Protein AF-A0A099TXM3-F1 (afdb_monomer_lite)

InterPro domains:
  IPR013785 Aldolase-type TIM barrel [G3DSA:3.20.20.70] (61-136)
  IPR058240 Radical SAM superfamily [SSF102114] (62-131)

Secondary structure (DSSP, 8-state):
-----HHHHHHT-TTS-GGGS-HHHHHHHHHHHHHTSTTHHHHHHTTS----HHHHHHHHHHH--EEE---BS--S---TT-HHHHH----TT-B--HHHHHHHHHHHHHTT--SEEE--SSS-GGG-TTHHHHH--

Structure (mmCIF, N/CA/C/O backbone):
data_AF-A0A099TXM3-F1
#
_entry.id   AF-A0A099TXM3-F1
#
loop_
_atom_site.group_PDB
_atom_site.id
_atom_site.type_symbol
_atom_site.label_atom_id
_atom_site.label_alt_id
_atom_site.label_comp_id
_atom_site.label_asym_id
_atom_site.label_entity_id
_atom_site.label_seq_id
_atom_site.pdbx_PDB_ins_code
_atom_site.Cartn_x
_atom_site.Cartn_y
_atom_site.Cartn_z
_atom_site.occupancy
_atom_site.B_iso_or_equiv
_atom_site.auth_seq_id
_atom_site.auth_comp_id
_atom_site.auth_asym_id
_atom_site.auth_atom_id
_atom_site.pdbx_PDB_model_num
ATOM 1 N N . MET A 1 1 ? -3.893 34.454 4.138 1.00 48.56 1 MET A N 1
ATOM 2 C CA . MET A 1 1 ? -4.780 33.452 4.764 1.00 48.56 1 MET A CA 1
ATOM 3 C C . MET A 1 1 ? -5.017 32.386 3.706 1.00 48.56 1 MET A C 1
ATOM 5 O O . MET A 1 1 ? -5.736 32.663 2.756 1.00 48.56 1 MET A O 1
ATOM 9 N N . SER A 1 2 ? -4.284 31.268 3.733 1.00 60.06 2 SER A N 1
ATOM 10 C CA . SER A 1 2 ? -4.477 30.232 2.710 1.00 60.06 2 SER A CA 1
ATOM 11 C C . SER A 1 2 ? -5.851 29.613 2.923 1.00 60.06 2 SER A C 1
ATOM 13 O O . SER A 1 2 ? -6.131 29.107 4.010 1.00 60.06 2 SER A O 1
ATOM 15 N N . LEU A 1 3 ? -6.708 29.696 1.910 1.00 67.31 3 LEU A N 1
ATOM 16 C CA . LEU A 1 3 ? -7.972 28.976 1.877 1.00 67.31 3 LEU A CA 1
ATOM 17 C C . LEU A 1 3 ? -7.627 27.488 1.939 1.00 67.31 3 LEU A C 1
ATOM 19 O O . LEU A 1 3 ? -7.070 26.939 0.993 1.00 67.31 3 LEU A O 1
ATOM 23 N N . ILE A 1 4 ? -7.860 26.866 3.093 1.00 74.31 4 ILE A N 1
ATOM 24 C CA . ILE A 1 4 ? -7.761 25.415 3.219 1.00 74.31 4 ILE A CA 1
ATOM 25 C C . ILE A 1 4 ? -8.834 24.856 2.290 1.00 74.31 4 ILE A C 1
ATOM 27 O O . ILE A 1 4 ? -10.008 25.200 2.433 1.00 74.31 4 ILE A O 1
ATOM 31 N N . ASN A 1 5 ? -8.433 24.047 1.312 1.00 79.00 5 ASN A N 1
ATOM 32 C CA . ASN A 1 5 ? -9.399 23.482 0.380 1.00 79.00 5 ASN A CA 1
ATOM 33 C C . ASN A 1 5 ? -10.344 22.533 1.133 1.00 79.00 5 ASN A C 1
ATOM 35 O O . ASN A 1 5 ? -9.928 21.812 2.042 1.00 79.00 5 ASN A O 1
ATOM 39 N N . GLU A 1 6 ? -11.609 22.490 0.723 1.00 78.19 6 GLU A N 1
ATOM 40 C CA . GLU A 1 6 ? -12.656 21.683 1.363 1.00 78.19 6 GLU A CA 1
ATOM 41 C C . GLU A 1 6 ? -12.263 20.200 1.500 1.00 78.19 6 GLU A C 1
ATOM 43 O O . GLU A 1 6 ? -12.466 19.596 2.553 1.00 78.19 6 GLU A O 1
ATOM 48 N N . TYR A 1 7 ? -11.579 19.632 0.497 1.00 73.38 7 TYR A N 1
ATOM 49 C CA . TYR A 1 7 ? -11.081 18.251 0.553 1.00 73.38 7 TYR A CA 1
ATOM 50 C C . TYR A 1 7 ? -10.064 18.016 1.681 1.00 73.38 7 TYR A C 1
ATOM 52 O O . TYR A 1 7 ? -9.957 16.900 2.194 1.00 73.38 7 TYR A O 1
ATOM 60 N N . GLU A 1 8 ? -9.308 19.039 2.091 1.00 74.31 8 GLU A N 1
ATOM 61 C CA . GLU A 1 8 ? -8.363 18.931 3.208 1.00 74.31 8 GLU A CA 1
ATOM 62 C C . GLU A 1 8 ? -9.087 18.940 4.545 1.00 74.31 8 GLU A C 1
ATOM 64 O O . GLU A 1 8 ? -8.717 18.173 5.429 1.00 74.31 8 GLU A O 1
ATOM 69 N N . ILE A 1 9 ? -10.136 19.757 4.670 1.00 72.94 9 ILE A N 1
ATOM 70 C CA . ILE A 1 9 ? -10.996 19.790 5.858 1.00 72.94 9 ILE A CA 1
ATOM 71 C C . ILE A 1 9 ? -11.669 18.428 6.028 1.00 72.94 9 ILE A C 1
ATOM 73 O O . ILE A 1 9 ? -11.576 17.828 7.097 1.00 72.94 9 ILE A O 1
ATOM 77 N N . LEU A 1 10 ? -12.256 17.897 4.949 1.00 72.38 10 LEU A N 1
ATOM 78 C CA . LEU A 1 10 ? -12.884 16.577 4.950 1.00 72.38 10 LEU A CA 1
ATOM 79 C C . LEU A 1 10 ? -11.879 15.490 5.341 1.00 72.38 10 LEU A C 1
ATOM 81 O O . LEU A 1 10 ? -12.144 14.730 6.264 1.00 72.38 10 LEU A O 1
ATOM 85 N N . SER A 1 11 ? -10.689 15.476 4.730 1.00 73.44 11 SER A N 1
ATOM 86 C CA . SER A 1 11 ? -9.641 14.480 5.018 1.00 73.44 11 SER A CA 1
ATOM 87 C C . SER A 1 11 ? -9.110 14.516 6.458 1.00 73.44 11 SER A C 1
ATOM 89 O O . SER A 1 11 ? -8.516 13.535 6.908 1.00 73.44 11 SER A O 1
ATOM 91 N N . ARG A 1 12 ? -9.283 15.640 7.166 1.00 74.94 12 ARG A N 1
ATOM 92 C CA . ARG A 1 12 ? -8.866 15.835 8.564 1.00 74.94 12 ARG A CA 1
ATOM 93 C C . ARG A 1 12 ? -10.000 15.600 9.564 1.00 74.94 12 ARG A C 1
ATOM 95 O O . ARG A 1 12 ? -9.752 15.682 10.763 1.00 74.94 12 ARG A O 1
ATOM 102 N N . SER A 1 13 ? -11.216 15.289 9.104 1.00 80.75 13 SER A N 1
ATOM 103 C CA . SER A 1 13 ? -12.332 14.986 10.003 1.00 80.75 13 SER A CA 1
ATOM 104 C C . SER A 1 13 ? -11.988 13.818 10.932 1.00 80.75 13 SER A C 1
ATOM 106 O O . SER A 1 13 ? -11.418 12.805 10.510 1.00 80.75 13 SER A O 1
ATOM 108 N N . ASN A 1 14 ? -12.368 13.943 12.205 1.00 76.62 14 ASN A N 1
ATOM 109 C CA . ASN A 1 14 ? -12.221 12.875 13.192 1.00 76.62 14 ASN A CA 1
ATOM 110 C C . ASN A 1 14 ? -13.074 11.645 12.847 1.00 76.62 14 ASN A C 1
ATOM 112 O O . ASN A 1 14 ? -12.682 10.539 13.206 1.00 76.62 14 ASN A O 1
ATOM 116 N N . ASP A 1 15 ? -14.149 11.818 12.073 1.00 84.06 15 ASP A N 1
ATOM 117 C CA . ASP A 1 15 ? -15.075 10.741 11.698 1.00 84.06 15 ASP A CA 1
ATOM 118 C C . ASP A 1 15 ? -14.480 9.756 10.681 1.00 84.06 15 ASP A C 1
ATOM 120 O O . ASP A 1 15 ? -14.969 8.640 10.516 1.00 84.06 15 ASP A O 1
ATOM 124 N N . ILE A 1 16 ? -13.402 10.140 9.988 1.00 86.56 16 ILE A N 1
ATOM 125 C CA . ILE A 1 16 ? -12.725 9.250 9.039 1.00 86.56 16 ILE A CA 1
ATOM 126 C C . ILE A 1 16 ? -11.923 8.190 9.817 1.00 86.56 16 ILE A C 1
ATOM 128 O O . ILE A 1 16 ? -11.145 8.542 10.697 1.00 86.56 16 ILE A O 1
ATOM 132 N N . PRO A 1 17 ? -12.006 6.889 9.515 1.00 88.75 17 PRO A N 1
ATOM 133 C CA . PRO A 1 17 ? -11.135 5.906 10.161 1.00 88.75 17 PRO A CA 1
ATOM 134 C C . PRO A 1 17 ? -9.640 6.164 9.887 1.00 88.75 17 PRO A C 1
ATOM 136 O O . PRO A 1 17 ? -9.273 6.665 8.822 1.00 88.75 17 PRO A O 1
ATOM 139 N N . LEU A 1 18 ? -8.743 5.783 10.807 1.00 89.00 18 LEU A N 1
ATOM 140 C CA . LEU A 1 18 ? -7.286 5.928 10.614 1.00 89.00 18 LEU A CA 1
ATOM 141 C C . LEU A 1 18 ? -6.808 5.269 9.309 1.00 89.00 18 LEU A C 1
ATOM 143 O O . LEU A 1 18 ? -6.160 5.925 8.498 1.00 89.00 18 LEU A O 1
ATOM 147 N N . ALA A 1 19 ? -7.235 4.031 9.044 1.00 90.88 19 ALA A N 1
ATOM 148 C CA . ALA A 1 19 ? -6.969 3.301 7.798 1.00 90.88 19 ALA A CA 1
ATOM 149 C C . ALA A 1 19 ? -7.526 3.959 6.511 1.00 90.88 19 ALA A C 1
ATOM 151 O O . ALA A 1 19 ? -7.184 3.551 5.404 1.00 90.88 19 ALA A O 1
ATOM 152 N N . LYS A 1 20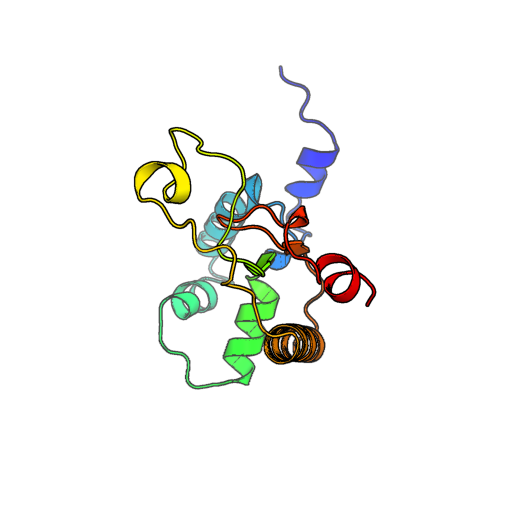 ? -8.386 4.974 6.623 1.00 90.12 20 LYS A N 1
ATOM 153 C CA . LYS A 1 20 ? -8.941 5.729 5.483 1.00 90.12 20 LYS A CA 1
ATOM 154 C C . LYS A 1 20 ? -8.417 7.166 5.429 1.00 90.12 20 LYS A C 1
ATOM 156 O O . LYS A 1 20 ? -8.801 7.940 4.557 1.00 90.12 20 LYS A O 1
ATOM 161 N N . THR A 1 21 ? -7.565 7.547 6.377 1.00 89.06 21 THR A N 1
ATOM 162 C CA . THR A 1 21 ? -7.021 8.900 6.465 1.00 89.06 21 THR A CA 1
ATOM 163 C C . THR A 1 21 ? -5.937 9.081 5.407 1.00 89.06 21 THR A C 1
ATOM 165 O O . THR A 1 21 ? -5.046 8.244 5.268 1.00 89.06 21 THR A O 1
ATOM 168 N N . ALA A 1 22 ? -5.995 10.185 4.657 1.00 86.25 22 ALA A N 1
ATOM 169 C CA . ALA A 1 22 ? -4.990 10.483 3.643 1.00 86.25 22 ALA A CA 1
ATOM 170 C C . ALA A 1 22 ? -3.584 10.508 4.266 1.00 86.25 22 ALA A C 1
ATOM 172 O O . ALA A 1 22 ? -3.382 11.120 5.315 1.00 86.25 22 ALA A O 1
ATOM 173 N N . GLY A 1 23 ? -2.600 9.893 3.600 1.00 85.06 23 GLY A N 1
ATOM 174 C CA . GLY A 1 23 ? -1.272 9.641 4.181 1.00 85.06 23 GLY A CA 1
ATOM 175 C C . GLY A 1 23 ? -0.583 10.877 4.773 1.00 85.06 23 GLY A C 1
ATOM 176 O O . GLY A 1 23 ? 0.010 10.797 5.844 1.00 85.06 23 GLY A O 1
ATOM 177 N N . ARG A 1 24 ? -0.744 12.051 4.146 1.00 85.88 24 ARG A N 1
ATOM 178 C CA . ARG A 1 24 ? -0.201 13.328 4.650 1.00 85.88 24 ARG A CA 1
ATOM 179 C C . ARG A 1 24 ? -0.756 13.772 6.013 1.00 85.88 24 ARG A C 1
ATOM 181 O O . ARG A 1 24 ? -0.121 14.582 6.672 1.00 85.88 24 ARG A O 1
ATOM 188 N N . PHE A 1 25 ? -1.914 13.256 6.424 1.00 88.00 25 PHE A N 1
ATOM 189 C CA . PHE A 1 25 ? -2.561 13.539 7.712 1.00 88.00 25 PHE A CA 1
ATOM 190 C C . PHE A 1 25 ? -2.562 12.329 8.656 1.00 88.00 25 PHE A C 1
ATOM 192 O O . PHE A 1 25 ? -2.993 12.444 9.802 1.00 88.00 25 PHE A O 1
ATOM 199 N N . PHE A 1 26 ? -2.087 11.165 8.199 1.00 88.31 26 PHE A N 1
ATOM 200 C CA . PHE A 1 26 ? -2.147 9.925 8.969 1.00 88.31 26 PHE A CA 1
ATOM 201 C C . PHE A 1 26 ? -1.407 10.044 10.304 1.00 88.31 26 PHE A C 1
ATOM 203 O O . PHE A 1 26 ? -1.975 9.726 11.342 1.00 88.31 26 PHE A O 1
ATOM 210 N N . PHE A 1 27 ? -0.170 10.552 10.297 1.00 88.06 27 PHE A N 1
ATOM 211 C CA . PHE A 1 27 ? 0.626 10.683 11.521 1.00 88.06 27 PHE A CA 1
ATOM 212 C C . PHE A 1 27 ? 0.047 11.703 12.501 1.00 88.06 27 PHE A C 1
ATOM 214 O O . PHE A 1 27 ? 0.016 11.430 13.694 1.00 88.06 27 PHE A O 1
ATOM 221 N N . GLU A 1 28 ? -0.460 12.838 12.012 1.00 87.31 28 GLU A N 1
ATOM 222 C CA . GLU A 1 28 ? -1.147 13.831 12.850 1.00 87.31 28 GLU A CA 1
ATOM 223 C C . GLU A 1 28 ? -2.315 13.181 13.604 1.00 87.31 28 GLU A C 1
ATOM 225 O O . GLU A 1 28 ? -2.428 13.303 14.823 1.00 87.31 28 GLU A O 1
ATOM 230 N N . LYS A 1 29 ? -3.136 12.409 12.886 1.00 86.44 29 LYS A N 1
ATOM 231 C CA . LYS A 1 29 ? -4.285 11.715 13.466 1.00 86.44 29 LYS A CA 1
ATOM 232 C C . LYS A 1 29 ? -3.902 10.536 14.361 1.00 86.44 29 LYS A C 1
ATOM 234 O O . LYS A 1 29 ? -4.571 10.273 15.360 1.00 86.44 29 LYS A O 1
ATOM 239 N N . LEU A 1 30 ? -2.846 9.806 14.010 1.00 87.56 30 LEU A N 1
ATOM 240 C CA . LEU A 1 30 ? -2.327 8.706 14.820 1.00 87.56 30 LEU A CA 1
ATOM 241 C C . LEU A 1 30 ? -1.834 9.228 16.175 1.00 87.56 30 LEU A C 1
ATOM 243 O O . LEU A 1 30 ? -2.150 8.640 17.208 1.00 87.56 30 LEU A O 1
ATOM 247 N N . LEU A 1 31 ? -1.102 10.345 16.172 1.00 86.06 31 LEU A N 1
ATOM 248 C CA . LEU A 1 31 ? -0.572 10.968 17.384 1.00 86.06 31 LEU A CA 1
ATOM 249 C C . LEU A 1 31 ? -1.687 11.546 18.259 1.00 86.06 31 LEU A C 1
ATOM 251 O O . LEU A 1 31 ? -1.709 11.268 19.456 1.00 86.06 31 LEU A O 1
ATOM 255 N N . SER A 1 32 ? -2.672 12.242 17.680 1.00 83.62 32 SER A N 1
ATOM 256 C CA . SER A 1 32 ? -3.826 12.714 18.459 1.00 83.62 32 SER A CA 1
ATOM 257 C C . SER A 1 32 ? -4.609 11.546 19.077 1.00 83.62 32 SER A C 1
ATOM 259 O O . SER A 1 32 ? -4.983 11.583 20.249 1.00 83.62 32 SER A O 1
ATOM 261 N N . SER A 1 33 ? -4.770 10.449 18.329 1.00 79.62 33 SER A N 1
ATOM 262 C CA . SER A 1 33 ? -5.394 9.209 18.812 1.00 79.62 33 SER A CA 1
ATOM 263 C C . SER A 1 33 ? -4.616 8.533 19.949 1.00 79.62 33 SER A C 1
ATOM 265 O O . SER A 1 33 ? -5.221 7.849 20.777 1.00 79.62 33 SER A O 1
ATOM 267 N N . PHE A 1 34 ? -3.291 8.697 19.990 1.00 81.44 34 PHE A N 1
ATOM 268 C CA . PHE A 1 34 ? -2.431 8.181 21.057 1.00 81.44 34 PHE A CA 1
ATOM 269 C C . PHE A 1 34 ? -2.602 8.977 22.360 1.00 81.44 34 PHE A C 1
ATOM 271 O O . PHE A 1 34 ? -2.701 8.386 23.438 1.00 81.44 34 PHE A O 1
ATOM 278 N N . GLU A 1 35 ? -2.690 10.305 22.263 1.00 74.31 35 GLU A N 1
ATOM 279 C CA . GLU A 1 35 ? -2.868 11.210 23.408 1.00 74.31 35 GLU A CA 1
ATOM 280 C C . GLU A 1 35 ? -4.252 11.068 24.062 1.00 74.31 35 GLU A C 1
ATOM 282 O O . GLU A 1 35 ? -4.376 11.140 25.284 1.00 74.31 35 GLU A O 1
ATOM 287 N N . LEU A 1 36 ? -5.285 10.762 23.269 1.00 67.75 36 LEU A N 1
ATOM 288 C CA . LEU A 1 36 ? -6.672 10.568 23.719 1.00 67.75 36 LEU A CA 1
ATOM 289 C C . LEU A 1 36 ? -6.932 9.247 24.477 1.00 67.75 36 LEU A C 1
ATOM 291 O O . LEU A 1 36 ? -8.082 8.931 24.782 1.00 67.75 36 LEU A O 1
ATOM 295 N N . SER A 1 37 ? -5.890 8.484 24.831 1.00 63.47 37 SER A N 1
ATOM 296 C CA . SER A 1 37 ? -5.885 7.226 25.612 1.00 63.47 37 SER A CA 1
ATOM 297 C C . SER A 1 37 ? -6.639 6.019 25.024 1.00 63.47 37 SER A C 1
ATOM 299 O O . SER A 1 37 ? -6.215 4.886 25.242 1.00 63.47 37 SER A O 1
ATOM 301 N N . SER A 1 38 ? -7.684 6.226 24.219 1.00 67.31 38 SER A N 1
ATOM 302 C CA . SER A 1 38 ? -8.558 5.174 23.673 1.00 67.31 38 SER A CA 1
ATOM 303 C C . SER A 1 38 ? -7.869 4.192 22.716 1.00 67.31 38 SER A C 1
ATOM 305 O O . SER A 1 38 ? -8.361 3.082 22.536 1.00 67.31 38 SER A O 1
ATOM 307 N N . ASN A 1 39 ? -6.719 4.557 22.133 1.00 79.38 39 ASN A N 1
ATOM 308 C CA . ASN A 1 39 ? -5.985 3.724 21.169 1.00 79.38 39 ASN A CA 1
ATOM 309 C C . ASN A 1 39 ? -4.541 3.411 21.583 1.00 79.38 39 ASN A C 1
ATOM 311 O O . ASN A 1 39 ? -3.792 2.834 20.796 1.00 79.38 39 ASN A O 1
ATOM 315 N N . LYS A 1 40 ? -4.125 3.802 22.792 1.00 86.94 40 LYS A N 1
ATOM 316 C CA . LYS A 1 40 ? -2.715 3.746 23.199 1.00 86.94 40 LYS A CA 1
ATOM 317 C C . LYS A 1 40 ? -2.141 2.328 23.138 1.00 86.94 40 LYS A C 1
ATOM 319 O O . LYS A 1 40 ? -1.098 2.129 22.524 1.00 86.94 40 LYS A O 1
ATOM 324 N N . GLU A 1 41 ? -2.824 1.352 23.733 1.00 89.56 41 GLU A N 1
ATOM 325 C CA . GLU A 1 41 ? -2.346 -0.039 23.747 1.00 89.56 41 GLU A CA 1
ATOM 326 C C . GLU A 1 41 ? -2.331 -0.665 22.352 1.00 89.56 41 GLU A C 1
ATOM 328 O O . GLU A 1 41 ? -1.360 -1.322 21.991 1.00 89.56 41 GLU A O 1
ATOM 333 N N . ASP A 1 42 ? -3.345 -0.384 21.533 1.00 91.75 42 ASP A N 1
ATOM 334 C CA . ASP A 1 42 ? -3.408 -0.857 20.149 1.00 91.75 42 ASP A CA 1
ATOM 335 C C . ASP A 1 42 ? -2.250 -0.318 19.298 1.00 91.75 42 ASP A C 1
ATOM 337 O O . ASP A 1 42 ? -1.661 -1.054 18.509 1.00 91.75 42 ASP A O 1
ATOM 341 N N . ILE A 1 43 ? -1.884 0.955 19.479 1.00 89.75 43 ILE A N 1
ATOM 342 C CA . ILE A 1 43 ? -0.736 1.561 18.792 1.00 89.75 43 ILE A CA 1
ATOM 343 C C . ILE A 1 43 ? 0.572 0.933 19.281 1.00 89.75 43 ILE A C 1
ATOM 345 O O . ILE A 1 43 ? 1.441 0.618 18.472 1.00 89.75 43 ILE A O 1
ATOM 349 N N . LEU A 1 44 ? 0.723 0.720 20.592 1.00 90.12 44 LEU A N 1
ATOM 350 C CA . LEU A 1 44 ? 1.909 0.059 21.144 1.00 90.12 44 LEU A CA 1
ATOM 351 C C . LEU A 1 44 ? 2.033 -1.393 20.668 1.00 90.12 44 LEU A C 1
ATOM 353 O O . LEU A 1 44 ? 3.150 -1.873 20.471 1.00 90.12 44 LEU A O 1
ATOM 357 N N . ALA A 1 45 ? 0.909 -2.079 20.455 1.00 92.56 45 ALA A N 1
ATOM 358 C CA . ALA A 1 45 ? 0.883 -3.442 19.942 1.00 92.56 45 ALA A CA 1
ATOM 359 C C . ALA A 1 45 ? 1.458 -3.553 18.520 1.00 92.56 45 ALA A C 1
ATOM 361 O O . ALA A 1 45 ? 2.034 -4.587 18.200 1.00 92.56 45 ALA A O 1
ATOM 362 N N . LEU A 1 46 ? 1.408 -2.490 17.702 1.00 89.75 46 LEU A N 1
ATOM 363 C CA . LEU A 1 46 ? 2.022 -2.473 16.362 1.00 89.75 46 LEU A CA 1
ATOM 364 C C . LEU A 1 46 ? 3.543 -2.698 16.382 1.00 89.75 46 LEU A C 1
ATOM 366 O O . LEU A 1 46 ? 4.119 -3.086 15.370 1.00 89.75 46 LEU A O 1
ATOM 370 N N . PHE A 1 47 ? 4.192 -2.450 17.522 1.00 90.62 47 PHE A N 1
ATOM 371 C CA . PHE A 1 47 ? 5.642 -2.569 17.699 1.00 90.62 47 PHE A CA 1
ATOM 372 C C . PHE A 1 47 ? 6.043 -3.803 18.520 1.00 90.62 47 PHE A C 1
ATOM 374 O O . PHE A 1 47 ? 7.158 -3.866 19.038 1.00 90.62 47 PHE A O 1
ATOM 381 N N . ARG A 1 48 ? 5.129 -4.765 18.696 1.00 92.81 48 ARG A N 1
ATOM 382 C CA . ARG A 1 48 ? 5.339 -5.985 19.486 1.00 92.81 48 ARG A CA 1
ATOM 383 C C . ARG A 1 48 ? 4.924 -7.212 18.683 1.00 92.81 48 ARG A C 1
ATOM 385 O O . ARG A 1 48 ? 4.091 -7.127 17.784 1.00 92.81 48 ARG A O 1
ATOM 392 N N . ASP A 1 49 ? 5.450 -8.369 19.067 1.00 93.69 49 ASP A N 1
ATOM 393 C CA . ASP A 1 49 ? 4.946 -9.639 18.557 1.00 93.69 49 ASP A CA 1
ATOM 394 C C . ASP A 1 49 ? 3.544 -9.907 19.115 1.00 93.69 49 ASP A C 1
ATOM 396 O O . ASP A 1 49 ? 3.310 -9.863 20.325 1.00 93.69 49 ASP A O 1
ATOM 400 N N . ILE A 1 50 ? 2.599 -10.198 18.224 1.00 94.44 50 ILE A N 1
ATOM 401 C CA . ILE A 1 50 ? 1.209 -10.482 18.580 1.00 94.44 50 ILE A CA 1
ATOM 402 C C . ILE A 1 50 ? 0.906 -11.930 18.211 1.00 94.44 50 ILE A C 1
ATOM 404 O O . ILE A 1 50 ? 0.853 -12.258 17.034 1.00 94.44 50 ILE A O 1
ATOM 408 N N . SER A 1 51 ? 0.653 -12.807 19.182 1.00 94.38 51 SER A N 1
ATOM 409 C CA . SER A 1 51 ? 0.332 -14.219 18.891 1.00 94.38 51 SER A CA 1
ATOM 410 C C . SER A 1 51 ? -1.131 -14.442 18.485 1.00 94.38 51 SER A C 1
ATOM 412 O O . SER A 1 51 ? -1.460 -15.420 17.814 1.00 94.38 51 SER A O 1
ATOM 414 N N . ASN A 1 52 ? -2.034 -13.555 18.910 1.00 95.62 52 ASN A N 1
ATOM 415 C CA . ASN A 1 52 ? -3.467 -13.677 18.655 1.00 95.62 52 ASN A CA 1
ATOM 416 C C . ASN A 1 52 ? -3.815 -13.174 17.242 1.00 95.62 52 ASN A C 1
ATOM 418 O O . ASN A 1 52 ? -3.766 -11.973 16.981 1.00 95.62 52 ASN A O 1
ATOM 422 N N . LYS A 1 53 ? -4.210 -14.091 16.350 1.00 93.00 53 LYS A N 1
ATOM 423 C CA . LYS A 1 53 ? -4.560 -13.775 14.954 1.00 93.00 53 LYS A CA 1
ATOM 424 C C . LYS A 1 53 ? -5.757 -12.834 14.813 1.00 93.00 53 LYS A C 1
ATOM 426 O O . LYS A 1 53 ? -5.724 -11.959 13.957 1.00 93.00 53 LYS A O 1
ATOM 431 N N . GLU A 1 54 ? -6.787 -12.977 15.643 1.00 94.31 54 GLU A N 1
ATOM 432 C CA . GLU A 1 54 ? -7.940 -12.068 15.602 1.00 94.31 54 GLU A CA 1
ATOM 433 C C . GLU A 1 54 ? -7.527 -10.652 15.998 1.00 94.31 54 GLU A C 1
ATOM 435 O O . GLU A 1 54 ? -7.909 -9.680 15.350 1.00 94.31 54 GLU A O 1
ATOM 440 N N . TYR A 1 55 ? -6.655 -10.525 16.999 1.00 94.38 55 TYR A N 1
ATOM 441 C CA . TYR A 1 55 ? -6.127 -9.221 17.379 1.00 94.38 55 TYR A CA 1
ATOM 442 C C . TYR A 1 55 ? -5.241 -8.610 16.283 1.00 94.38 55 TYR A C 1
ATOM 444 O O . TYR A 1 55 ? -5.391 -7.431 15.972 1.00 94.38 55 TYR A O 1
ATOM 452 N N . GLN A 1 56 ? -4.401 -9.410 15.612 1.00 93.62 56 GLN A N 1
ATOM 453 C CA . GLN A 1 56 ? -3.664 -8.951 14.426 1.00 93.62 56 GLN A CA 1
ATOM 454 C C . GLN A 1 56 ? -4.607 -8.429 13.332 1.00 93.62 56 GLN A C 1
ATOM 456 O O . GLN A 1 56 ? -4.356 -7.361 12.773 1.00 93.62 56 GLN A O 1
ATOM 461 N N . ARG A 1 57 ? -5.707 -9.147 13.043 1.00 93.38 57 ARG A N 1
ATOM 462 C CA . ARG A 1 57 ? -6.717 -8.709 12.063 1.00 93.38 57 ARG A CA 1
ATOM 463 C C . ARG A 1 57 ? -7.336 -7.367 12.446 1.00 93.38 57 ARG A C 1
ATOM 465 O O . ARG A 1 57 ? -7.459 -6.494 11.589 1.00 93.38 57 ARG A O 1
ATOM 472 N N . LEU A 1 58 ? -7.705 -7.201 13.716 1.00 93.00 58 LEU A N 1
ATOM 473 C CA . LEU A 1 58 ? -8.301 -5.965 14.227 1.00 93.00 58 LEU A CA 1
ATOM 474 C C . LEU A 1 58 ? -7.348 -4.775 14.076 1.00 93.00 58 LEU A C 1
ATOM 476 O O . LEU A 1 58 ? -7.752 -3.726 13.574 1.00 93.00 58 LEU A O 1
ATOM 480 N N . LEU A 1 59 ? -6.076 -4.943 14.448 1.00 93.81 59 LEU A N 1
ATOM 481 C CA . LEU A 1 59 ? -5.071 -3.889 14.296 1.00 93.81 59 LEU A CA 1
ATOM 482 C C . LEU A 1 59 ? -4.799 -3.572 12.823 1.00 93.81 59 LEU A C 1
ATOM 484 O O . LEU A 1 59 ? -4.728 -2.399 12.455 1.00 93.81 59 LEU A O 1
ATOM 488 N N . PHE A 1 60 ? -4.714 -4.596 11.969 1.00 93.81 60 PHE A N 1
ATOM 489 C CA . PHE A 1 60 ? -4.549 -4.407 10.531 1.00 93.81 60 PHE A CA 1
ATOM 490 C C . PHE A 1 60 ? -5.680 -3.545 9.955 1.00 93.81 60 PHE A C 1
ATOM 492 O O . PHE A 1 60 ? -5.413 -2.507 9.353 1.00 93.81 60 PHE A O 1
ATOM 499 N N . ALA A 1 61 ? -6.939 -3.917 10.210 1.00 91.69 61 ALA A N 1
ATOM 500 C CA . ALA A 1 61 ? -8.105 -3.180 9.722 1.00 91.69 61 ALA A CA 1
ATOM 501 C C . ALA A 1 61 ? -8.177 -1.738 10.260 1.00 91.69 61 ALA A C 1
ATOM 503 O O . ALA A 1 61 ? -8.685 -0.842 9.588 1.00 91.69 61 ALA A O 1
ATOM 504 N N . LYS A 1 62 ? -7.662 -1.505 11.472 1.00 91.31 62 LYS A N 1
ATOM 505 C CA . LYS A 1 62 ? -7.693 -0.197 12.134 1.00 91.31 62 LYS A CA 1
ATOM 506 C C . LYS A 1 62 ? -6.635 0.773 11.610 1.00 91.31 62 LYS A C 1
ATOM 508 O O . LYS A 1 62 ? -6.937 1.956 11.437 1.00 91.31 62 LYS A O 1
ATOM 513 N N . PHE A 1 63 ? -5.411 0.296 11.376 1.00 92.06 63 PHE A N 1
ATOM 514 C CA . PHE A 1 63 ? -4.257 1.166 11.118 1.0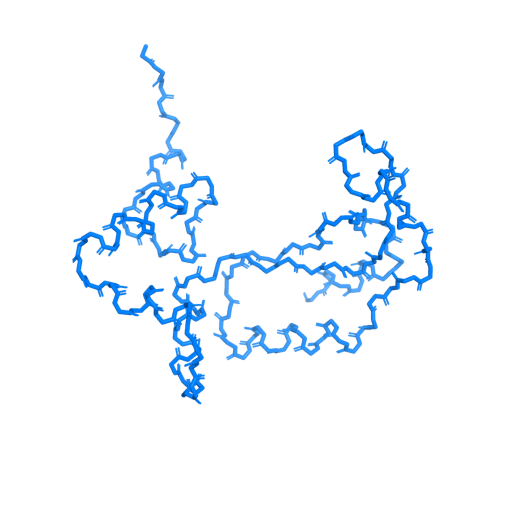0 92.06 63 PHE A CA 1
ATOM 515 C C . PHE A 1 63 ? -3.709 1.100 9.695 1.00 92.06 63 PHE A C 1
ATOM 517 O O . PHE A 1 63 ? -3.072 2.058 9.258 1.00 92.06 63 PHE A O 1
ATOM 524 N N . ILE A 1 64 ? -3.934 0.014 8.955 1.00 92.38 64 ILE A N 1
ATOM 525 C CA . ILE A 1 64 ? -3.361 -0.137 7.615 1.00 92.38 64 ILE A CA 1
ATOM 526 C C . ILE A 1 64 ? -4.308 0.456 6.582 1.00 92.38 64 ILE A C 1
ATOM 528 O O . ILE A 1 64 ? -5.394 -0.062 6.345 1.00 92.38 64 ILE A O 1
ATOM 532 N N . GLY A 1 65 ? -3.876 1.552 5.954 1.00 92.94 65 GLY A N 1
ATOM 533 C CA . GLY A 1 65 ? -4.634 2.219 4.894 1.00 92.94 65 GLY A CA 1
ATOM 534 C C . GLY A 1 65 ? -4.074 2.062 3.487 1.00 92.94 65 GLY A C 1
ATOM 535 O O . GLY A 1 65 ? -4.771 2.348 2.519 1.00 92.94 65 GLY A O 1
ATOM 536 N N . ILE A 1 66 ? -2.825 1.623 3.350 1.00 93.88 66 ILE A N 1
ATOM 537 C CA . ILE A 1 66 ? -2.185 1.442 2.048 1.00 93.88 66 ILE A CA 1
ATOM 538 C C . ILE A 1 66 ? -1.352 0.165 2.086 1.00 93.88 66 ILE A C 1
ATOM 540 O O . ILE A 1 66 ? -0.548 -0.021 3.000 1.00 93.88 66 ILE A O 1
ATOM 544 N N . VAL A 1 67 ? -1.523 -0.687 1.077 1.00 95.31 67 VAL A N 1
ATOM 545 C CA . VAL A 1 67 ? -0.659 -1.846 0.828 1.00 95.31 67 VAL A CA 1
ATOM 546 C C . VAL A 1 67 ? 0.106 -1.605 -0.469 1.00 95.31 67 VAL A C 1
ATOM 548 O O . VAL A 1 67 ? -0.491 -1.520 -1.540 1.00 95.31 67 VAL A O 1
ATOM 551 N N . ASN A 1 68 ? 1.428 -1.486 -0.368 1.00 95.94 68 ASN A N 1
ATOM 552 C CA . ASN A 1 68 ? 2.312 -1.329 -1.522 1.00 95.94 68 ASN A CA 1
ATOM 553 C C . ASN A 1 68 ? 2.863 -2.699 -1.937 1.00 95.94 68 ASN A C 1
ATOM 555 O O . ASN A 1 68 ? 3.461 -3.398 -1.118 1.00 95.94 68 ASN A O 1
ATOM 559 N N . ILE A 1 69 ? 2.671 -3.076 -3.199 1.00 95.75 69 ILE A N 1
ATOM 560 C CA . ILE A 1 69 ? 3.063 -4.366 -3.768 1.00 95.75 69 ILE A CA 1
ATOM 561 C C . ILE A 1 69 ? 4.015 -4.106 -4.938 1.00 95.75 69 ILE A C 1
ATOM 563 O O . ILE A 1 69 ? 3.602 -3.678 -6.010 1.00 95.75 69 ILE A O 1
ATOM 567 N N . GLU A 1 70 ? 5.304 -4.376 -4.747 1.00 93.62 70 GLU A N 1
ATOM 568 C CA . GLU A 1 70 ? 6.308 -4.264 -5.809 1.00 93.62 70 GLU A CA 1
ATOM 569 C C . GLU A 1 70 ? 6.235 -5.506 -6.720 1.00 93.62 70 GLU A C 1
ATOM 571 O O . GLU A 1 70 ? 6.758 -6.567 -6.379 1.00 93.62 70 GLU A O 1
ATOM 576 N N . THR A 1 71 ? 5.556 -5.397 -7.870 1.00 93.56 71 THR A N 1
ATOM 577 C CA . THR A 1 71 ? 5.342 -6.535 -8.791 1.00 93.56 71 THR A CA 1
ATOM 578 C C . THR A 1 71 ? 6.531 -6.818 -9.714 1.00 93.56 71 THR A C 1
ATOM 580 O O . THR A 1 71 ? 6.626 -7.895 -10.301 1.00 93.56 71 THR A O 1
ATOM 583 N N . SER A 1 72 ? 7.485 -5.891 -9.808 1.00 91.50 72 SER A N 1
ATOM 584 C CA . SER A 1 72 ? 8.741 -6.069 -10.535 1.00 91.50 72 SER A CA 1
ATOM 585 C C . SER A 1 72 ? 9.891 -5.386 -9.803 1.00 91.50 72 SER A C 1
ATOM 587 O O . SER A 1 72 ? 9.681 -4.418 -9.091 1.00 91.50 72 SER A O 1
ATOM 589 N N . GLY A 1 73 ? 11.124 -5.860 -9.970 1.00 88.88 73 GLY A N 1
ATOM 590 C CA . GLY A 1 73 ? 12.314 -5.231 -9.377 1.00 88.88 73 GLY A CA 1
ATOM 591 C C . GLY A 1 73 ? 12.942 -4.132 -10.240 1.00 88.88 73 GLY A C 1
ATOM 592 O O . GLY A 1 73 ? 14.067 -3.717 -9.956 1.00 88.88 73 GLY A O 1
ATOM 593 N N . PHE A 1 74 ? 12.276 -3.714 -11.322 1.00 89.50 74 PHE A N 1
ATOM 594 C CA . PHE A 1 74 ? 12.867 -2.894 -12.377 1.00 89.50 74 PHE A CA 1
ATOM 595 C C . PHE A 1 74 ? 12.187 -1.530 -12.528 1.00 89.50 74 PHE A C 1
ATOM 597 O O . PHE A 1 74 ? 10.966 -1.401 -12.500 1.00 89.50 74 PHE A O 1
ATOM 604 N N . CYS A 1 75 ? 13.006 -0.508 -12.777 1.00 90.44 75 CYS A N 1
ATOM 605 C CA . CYS A 1 75 ? 12.580 0.820 -13.197 1.00 90.44 75 CYS A CA 1
ATOM 606 C C . CYS A 1 75 ? 13.419 1.253 -14.410 1.00 90.44 75 CYS A C 1
ATOM 608 O O . CYS A 1 75 ? 14.637 1.062 -14.436 1.00 90.44 75 CYS A O 1
ATOM 610 N N . ASN A 1 76 ? 12.790 1.865 -15.416 1.00 91.31 76 ASN A N 1
ATOM 611 C CA . ASN A 1 76 ? 13.484 2.403 -16.595 1.00 91.31 76 ASN A CA 1
ATOM 612 C C . ASN A 1 76 ? 14.152 3.771 -16.347 1.00 91.31 76 ASN A C 1
ATOM 614 O O . ASN A 1 76 ? 14.770 4.318 -17.262 1.00 91.31 76 ASN A O 1
ATOM 618 N N . ARG A 1 77 ? 14.055 4.323 -15.131 1.00 91.06 77 ARG A N 1
ATOM 619 C CA . ARG A 1 77 ? 14.691 5.584 -14.727 1.00 91.06 77 ARG A CA 1
ATOM 620 C C . ARG A 1 77 ? 15.828 5.347 -13.734 1.00 91.06 77 ARG A C 1
ATOM 622 O O . ARG A 1 77 ? 15.840 4.380 -12.981 1.00 91.06 77 ARG A O 1
ATOM 629 N N . LYS A 1 78 ? 16.769 6.293 -13.704 1.00 91.00 78 LYS A N 1
ATOM 630 C CA . LYS A 1 78 ? 17.868 6.363 -12.727 1.00 91.00 78 LYS A CA 1
ATOM 631 C C . LYS A 1 78 ? 17.837 7.709 -12.008 1.00 91.00 78 LYS A C 1
ATOM 633 O O . LYS A 1 78 ? 18.679 8.570 -12.237 1.00 91.00 78 LYS A O 1
ATOM 638 N N . CYS A 1 79 ? 16.802 7.925 -11.202 1.00 92.44 79 CYS A N 1
ATOM 639 C CA . CYS A 1 79 ? 16.657 9.165 -10.443 1.00 92.44 79 CYS A CA 1
ATOM 640 C C . CYS A 1 79 ? 17.800 9.302 -9.422 1.00 92.44 79 CYS A C 1
ATOM 642 O O . CYS A 1 79 ? 18.125 8.330 -8.742 1.00 92.44 79 CYS A O 1
ATOM 644 N N . SER A 1 80 ? 18.365 10.504 -9.274 1.00 94.19 80 SER A N 1
ATOM 645 C CA . SER A 1 80 ? 19.507 10.782 -8.381 1.00 94.19 80 SER A CA 1
ATOM 646 C C . SER A 1 80 ? 19.219 10.540 -6.896 1.00 94.19 80 SER A C 1
ATOM 648 O O . SER A 1 80 ? 20.140 10.340 -6.115 1.00 94.19 80 SER A O 1
ATOM 650 N N . TYR A 1 81 ? 17.944 10.545 -6.512 1.00 92.81 81 TYR A N 1
ATOM 651 C CA . TYR A 1 81 ? 17.478 10.301 -5.148 1.00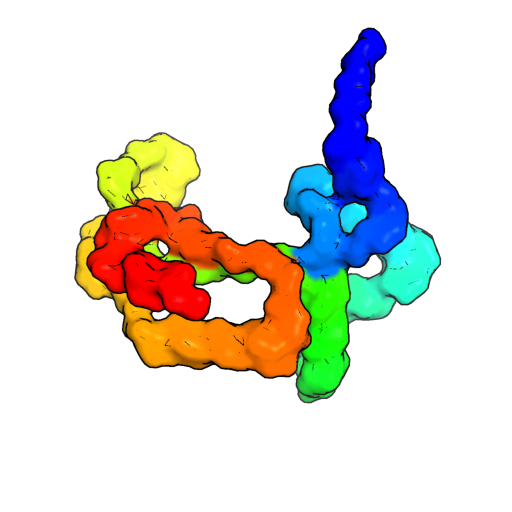 92.81 81 TYR A CA 1
ATOM 652 C C . TYR A 1 81 ? 16.999 8.859 -4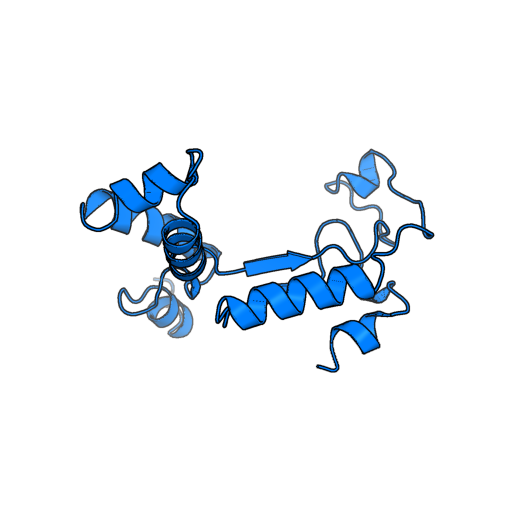.912 1.00 92.81 81 TYR A C 1
ATOM 654 O O . TYR A 1 81 ? 16.608 8.522 -3.798 1.00 92.81 81 TYR A O 1
ATOM 662 N N . CYS A 1 82 ? 16.950 8.012 -5.947 1.00 91.44 82 CYS A N 1
ATOM 663 C CA . CYS A 1 82 ? 16.381 6.670 -5.835 1.00 91.44 82 CYS A CA 1
ATOM 664 C C . CYS A 1 82 ? 17.476 5.631 -5.539 1.00 91.44 82 CYS A C 1
ATOM 666 O O . CYS A 1 82 ? 18.437 5.548 -6.311 1.00 91.44 82 CYS A O 1
ATOM 668 N N . PRO A 1 83 ? 17.312 4.761 -4.519 1.00 89.31 83 PRO A N 1
ATOM 669 C CA . PRO A 1 83 ? 18.254 3.678 -4.234 1.00 89.31 83 PRO A CA 1
ATOM 670 C C . PRO A 1 83 ? 18.525 2.772 -5.441 1.00 89.31 83 PRO A C 1
ATOM 672 O O . PRO A 1 83 ? 19.663 2.374 -5.663 1.00 89.31 83 PRO A O 1
ATOM 675 N N . VAL A 1 84 ? 17.513 2.494 -6.273 1.00 88.69 84 VAL A N 1
ATOM 676 C CA . VAL A 1 84 ? 17.677 1.693 -7.501 1.00 88.69 84 VAL A CA 1
ATOM 677 C C . VAL A 1 84 ? 18.561 2.396 -8.533 1.00 88.69 84 VAL A C 1
ATOM 679 O O . VAL A 1 84 ? 19.346 1.736 -9.213 1.00 88.69 84 VAL A O 1
ATOM 682 N N . GLY A 1 85 ? 18.479 3.726 -8.626 1.00 87.75 85 GLY A N 1
ATOM 683 C CA . GLY A 1 85 ? 19.348 4.527 -9.489 1.00 87.75 85 GLY A CA 1
ATOM 684 C C . GLY A 1 85 ? 20.796 4.582 -8.997 1.00 87.75 85 GLY A C 1
ATOM 685 O O . GLY A 1 85 ? 21.707 4.564 -9.821 1.00 87.75 85 GLY A O 1
ATOM 686 N N . LEU A 1 86 ? 20.997 4.612 -7.674 1.00 89.44 86 LEU A N 1
ATOM 687 C CA . LEU A 1 86 ? 22.312 4.710 -7.027 1.00 89.44 86 LEU A CA 1
ATOM 688 C C . LEU A 1 86 ? 23.045 3.364 -6.923 1.00 89.44 86 LEU A C 1
ATOM 690 O O . LEU A 1 86 ? 24.255 3.308 -7.123 1.00 89.44 86 LEU A O 1
ATOM 694 N N . HIS A 1 87 ? 22.321 2.286 -6.613 1.00 85.19 87 HIS A N 1
ATOM 695 C CA . HIS A 1 87 ? 22.894 0.975 -6.280 1.00 85.19 87 HIS A CA 1
ATOM 696 C C . HIS A 1 87 ? 22.593 -0.119 -7.313 1.00 85.19 87 HIS A C 1
ATOM 698 O O . HIS A 1 87 ? 23.139 -1.214 -7.218 1.00 85.19 87 HIS A O 1
ATOM 704 N N . GLY A 1 88 ? 21.770 0.166 -8.327 1.00 71.38 88 GLY A N 1
ATOM 705 C CA . GLY A 1 88 ? 21.719 -0.643 -9.544 1.00 71.38 88 GLY A CA 1
ATOM 706 C C . GLY A 1 88 ? 20.896 -1.931 -9.474 1.00 71.38 88 GLY A C 1
ATOM 707 O O . GLY A 1 88 ? 21.339 -2.968 -9.969 1.00 71.38 88 GLY A O 1
ATOM 708 N N . ARG A 1 89 ? 19.662 -1.883 -8.951 1.00 73.06 89 ARG A N 1
ATOM 709 C CA . ARG A 1 89 ? 18.691 -2.980 -9.145 1.00 73.06 89 ARG A CA 1
ATOM 710 C C . ARG A 1 89 ? 18.162 -2.919 -10.585 1.00 73.06 89 ARG A C 1
ATOM 712 O O . ARG A 1 89 ? 17.225 -2.189 -10.895 1.00 73.06 89 ARG A O 1
ATOM 719 N N . HIS A 1 90 ? 18.841 -3.601 -11.503 1.00 69.31 90 HIS A N 1
ATOM 720 C CA . HIS A 1 90 ? 18.549 -3.527 -12.944 1.00 69.31 90 HIS A CA 1
ATOM 721 C C . HIS A 1 90 ? 18.113 -4.856 -13.558 1.00 69.31 90 HIS A C 1
ATOM 723 O O . HIS A 1 90 ? 17.966 -4.944 -14.778 1.00 69.31 90 HIS A O 1
ATOM 729 N N . ASP A 1 91 ? 17.903 -5.880 -12.734 1.00 79.31 91 ASP A N 1
ATOM 730 C CA . ASP A 1 91 ? 17.451 -7.173 -13.218 1.00 79.31 91 ASP A CA 1
ATOM 731 C C . ASP A 1 91 ? 15.984 -7.096 -13.660 1.00 79.31 91 ASP A C 1
ATOM 733 O O . ASP A 1 91 ? 15.056 -7.010 -12.854 1.00 79.31 91 ASP A O 1
ATOM 737 N N . ARG A 1 92 ? 15.800 -7.116 -14.981 1.00 80.94 92 ARG A N 1
ATOM 738 C CA . ARG A 1 92 ? 14.498 -7.082 -15.650 1.00 80.94 92 ARG A CA 1
ATOM 739 C C . ARG A 1 92 ? 13.756 -8.412 -15.584 1.00 80.94 92 ARG A C 1
ATOM 741 O O . ARG A 1 92 ? 12.636 -8.465 -16.067 1.00 80.94 92 ARG A O 1
ATOM 748 N N . SER A 1 93 ? 14.365 -9.472 -15.054 1.00 83.25 93 SER A N 1
ATOM 749 C CA . SER A 1 93 ? 13.721 -10.779 -14.892 1.00 83.25 93 SER A CA 1
ATOM 750 C C . SER A 1 93 ? 13.022 -10.945 -13.540 1.00 83.25 93 SER A C 1
ATOM 752 O O . SER A 1 93 ? 12.272 -11.902 -13.346 1.00 83.25 93 SER A O 1
ATOM 754 N N . LEU A 1 94 ? 13.229 -10.005 -12.610 1.00 86.12 94 LEU A N 1
ATOM 755 C CA . LEU A 1 94 ? 12.609 -10.029 -11.290 1.00 86.12 94 LEU A CA 1
ATOM 756 C C . LEU A 1 94 ? 11.151 -9.579 -11.375 1.00 86.12 94 LEU A C 1
ATOM 758 O O . LEU A 1 94 ? 10.856 -8.394 -11.227 1.00 86.12 94 LEU A O 1
ATOM 762 N N . PHE A 1 95 ? 10.254 -10.540 -11.568 1.00 91.19 95 PHE A N 1
ATOM 763 C CA . PHE A 1 95 ? 8.810 -10.348 -11.486 1.00 91.19 95 PHE A CA 1
ATOM 764 C C . PHE A 1 95 ? 8.220 -11.142 -10.325 1.00 91.19 95 PHE A C 1
ATOM 766 O O . PHE A 1 95 ? 8.670 -12.245 -9.998 1.00 91.19 95 PHE A O 1
ATOM 773 N N . MET A 1 96 ? 7.180 -10.585 -9.714 1.00 91.94 96 MET A N 1
ATOM 774 C CA . MET A 1 96 ? 6.342 -11.312 -8.779 1.00 91.94 96 MET A CA 1
ATOM 775 C C . MET A 1 96 ? 5.593 -12.412 -9.533 1.00 91.94 96 MET A C 1
ATOM 777 O O . MET A 1 96 ? 4.996 -12.185 -10.582 1.00 91.94 96 MET A O 1
ATOM 781 N N . LYS A 1 97 ? 5.604 -13.621 -8.975 1.00 91.75 97 LYS A N 1
ATOM 782 C CA . LYS A 1 97 ? 4.785 -14.721 -9.482 1.00 91.75 97 LYS A CA 1
ATOM 783 C C . LYS A 1 97 ? 3.301 -14.403 -9.282 1.00 91.75 97 LYS A C 1
ATOM 785 O O . LYS A 1 97 ? 2.914 -13.987 -8.187 1.00 91.75 97 LYS A O 1
ATOM 790 N N . SER A 1 98 ? 2.470 -14.642 -10.294 1.00 90.94 98 SER A N 1
ATOM 791 C CA . SER A 1 98 ? 1.030 -14.352 -10.240 1.00 90.94 98 SER A CA 1
ATOM 792 C C . SER A 1 98 ? 0.323 -15.067 -9.086 1.00 90.94 98 SER A C 1
ATOM 794 O O . SER A 1 98 ? -0.589 -14.508 -8.484 1.00 90.94 98 SER A O 1
ATOM 796 N N . GLU A 1 99 ? 0.779 -16.264 -8.709 1.00 93.38 99 GLU A N 1
ATOM 797 C CA . GLU A 1 99 ? 0.238 -17.013 -7.572 1.00 93.38 99 GLU A CA 1
ATOM 798 C C . GLU A 1 99 ? 0.433 -16.259 -6.251 1.00 93.38 99 GLU A C 1
ATOM 800 O O . GLU A 1 99 ? -0.473 -16.222 -5.424 1.00 93.38 99 GLU A O 1
ATOM 805 N N . ILE A 1 100 ? 1.588 -15.609 -6.065 1.00 94.94 100 ILE A N 1
ATOM 806 C CA . ILE A 1 100 ? 1.872 -14.811 -4.864 1.00 94.94 100 ILE A CA 1
ATOM 807 C C . ILE A 1 100 ? 0.976 -13.578 -4.823 1.00 94.94 100 ILE A C 1
ATOM 809 O O . ILE A 1 100 ? 0.389 -13.286 -3.782 1.00 94.94 100 ILE A O 1
ATOM 813 N N . PHE A 1 101 ? 0.826 -12.890 -5.956 1.00 94.88 101 PHE A N 1
ATOM 814 C CA . PHE A 1 101 ? -0.062 -11.736 -6.056 1.00 94.88 101 PHE A CA 1
ATOM 815 C C . PHE A 1 101 ? -1.508 -12.108 -5.694 1.00 94.88 101 PHE A C 1
ATOM 817 O O . PHE A 1 101 ? -2.133 -11.446 -4.867 1.00 94.88 101 PHE A O 1
ATOM 824 N N . ASN A 1 102 ? -2.007 -13.224 -6.232 1.00 94.44 102 ASN A N 1
ATOM 825 C CA . ASN A 1 102 ? -3.356 -13.715 -5.949 1.00 94.44 102 ASN A CA 1
ATOM 826 C C . ASN A 1 102 ? -3.537 -14.120 -4.478 1.00 94.44 102 ASN A C 1
ATOM 828 O O . ASN A 1 102 ? -4.577 -13.826 -3.896 1.00 94.44 102 ASN A O 1
ATOM 832 N N . ILE A 1 103 ? -2.528 -14.737 -3.852 1.00 96.94 103 ILE A N 1
ATOM 833 C CA . ILE A 1 103 ? -2.552 -15.050 -2.413 1.00 96.94 103 ILE A CA 1
ATOM 834 C C . ILE A 1 103 ? -2.635 -13.767 -1.576 1.00 96.94 103 ILE A C 1
ATOM 836 O O . ILE A 1 103 ? -3.383 -13.722 -0.599 1.00 96.94 103 ILE A O 1
ATOM 840 N N . ILE A 1 104 ? -1.892 -12.717 -1.945 1.00 96.25 104 ILE A N 1
ATOM 841 C CA . ILE A 1 104 ? -1.961 -11.422 -1.254 1.00 96.25 104 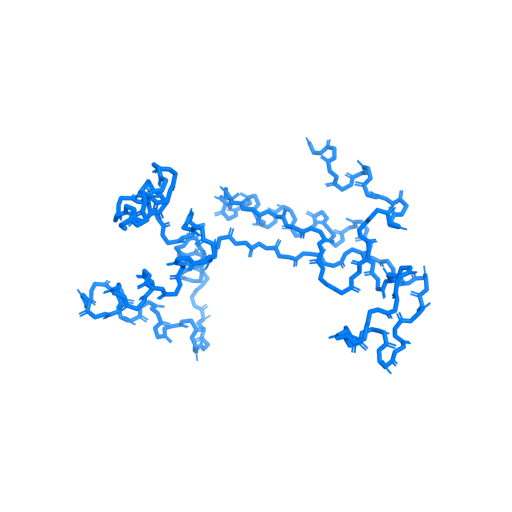ILE A CA 1
ATOM 842 C C . ILE A 1 104 ? -3.373 -10.842 -1.374 1.00 96.25 104 ILE A C 1
ATOM 844 O O . ILE A 1 104 ? -3.961 -10.487 -0.354 1.00 96.25 104 ILE A O 1
ATOM 848 N N . LEU A 1 105 ? -3.938 -10.795 -2.585 1.00 95.44 105 LEU A N 1
ATOM 849 C CA . LEU A 1 105 ? -5.291 -10.277 -2.801 1.00 95.44 105 LEU A CA 1
ATOM 850 C C . LEU A 1 105 ? -6.352 -11.078 -2.045 1.00 95.44 105 LEU A C 1
ATOM 852 O O . LEU A 1 105 ? -7.223 -10.480 -1.417 1.00 95.44 105 LEU A O 1
ATOM 856 N N . GLU A 1 106 ? -6.262 -12.407 -2.045 1.00 95.94 106 GLU A N 1
ATOM 857 C CA . GLU A 1 106 ? -7.203 -13.251 -1.308 1.00 95.94 106 GLU A CA 1
ATOM 858 C C . GLU A 1 106 ? -7.101 -13.015 0.202 1.00 95.94 106 GLU A C 1
ATOM 860 O O . GLU A 1 106 ? -8.120 -12.870 0.874 1.00 95.94 106 GLU A O 1
ATOM 865 N N . ASN A 1 107 ? -5.889 -12.877 0.746 1.00 95.44 107 ASN A N 1
ATOM 866 C CA . ASN A 1 107 ? -5.710 -12.545 2.158 1.00 95.44 107 ASN A CA 1
ATOM 867 C C . ASN A 1 107 ? -6.285 -11.164 2.499 1.00 95.44 107 ASN A C 1
ATOM 869 O O . ASN A 1 107 ? -6.972 -11.026 3.510 1.00 95.44 107 ASN A O 1
ATOM 873 N N . LEU A 1 108 ? -6.063 -10.154 1.653 1.00 95.75 108 LEU A N 1
ATOM 874 C CA . LEU A 1 108 ? -6.649 -8.821 1.828 1.00 95.75 108 LEU A CA 1
ATOM 875 C C . LEU A 1 108 ? -8.182 -8.865 1.753 1.00 95.75 108 LEU A C 1
ATOM 877 O O . LEU A 1 108 ? -8.855 -8.259 2.590 1.00 95.75 108 LEU A O 1
ATOM 881 N N . ARG A 1 109 ? -8.741 -9.647 0.822 1.00 94.88 109 ARG A N 1
ATOM 882 C CA . ARG A 1 109 ? -10.187 -9.882 0.707 1.00 94.88 109 ARG A CA 1
ATOM 883 C C . ARG A 1 109 ? -10.746 -10.538 1.966 1.00 94.88 109 ARG A C 1
ATOM 885 O O . ARG A 1 109 ? -11.730 -10.054 2.519 1.00 94.88 109 ARG A O 1
ATOM 892 N N . LEU A 1 110 ? -10.102 -11.598 2.460 1.00 94.25 110 LEU A N 1
ATOM 893 C CA . LEU A 1 110 ? -10.487 -12.274 3.702 1.00 94.25 110 LEU A CA 1
ATOM 894 C C . LEU A 1 110 ? -10.393 -11.340 4.911 1.00 94.25 110 LEU A C 1
ATOM 896 O O . LEU A 1 110 ? -11.172 -11.491 5.852 1.00 94.25 110 LEU A O 1
ATOM 900 N N . LEU A 1 111 ? -9.462 -10.382 4.909 1.00 92.94 111 LEU A N 1
ATOM 901 C CA . LEU A 1 111 ? -9.334 -9.335 5.928 1.00 92.94 111 LEU A CA 1
ATOM 902 C C . LEU A 1 111 ? -10.435 -8.269 5.855 1.00 92.94 111 LEU A C 1
ATOM 904 O O . LEU A 1 111 ? -10.566 -7.490 6.795 1.00 92.94 111 LEU A O 1
AT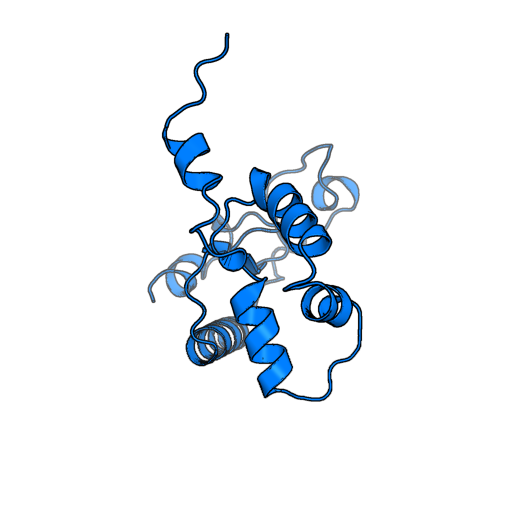OM 908 N N . GLY A 1 112 ? -11.235 -8.240 4.784 1.00 92.94 112 GLY A N 1
ATOM 909 C CA . GLY A 1 112 ? -12.169 -7.146 4.522 1.00 92.94 112 GLY A CA 1
ATOM 910 C C . GLY A 1 112 ? -11.439 -5.830 4.250 1.00 92.94 112 GLY A C 1
ATOM 911 O O . GLY A 1 112 ? -11.952 -4.763 4.580 1.00 92.94 112 GLY A O 1
ATOM 912 N N . PHE A 1 113 ? -10.214 -5.898 3.715 1.00 94.50 113 PHE A N 1
ATOM 913 C CA . PHE A 1 113 ? -9.432 -4.712 3.399 1.00 94.50 113 PHE A CA 1
ATOM 914 C C . PHE A 1 113 ? -10.113 -3.929 2.279 1.00 94.50 113 PHE A C 1
ATOM 916 O O . PHE A 1 113 ? -10.300 -4.426 1.172 1.00 94.50 113 PHE A O 1
ATOM 923 N N . GLU A 1 114 ? -10.460 -2.686 2.576 1.00 92.12 114 GLU A N 1
ATOM 924 C CA . GLU A 1 114 ? -11.245 -1.833 1.689 1.00 92.12 114 GLU A CA 1
ATOM 925 C C . GLU A 1 114 ? -10.524 -0.495 1.467 1.00 92.12 114 GLU A C 1
ATOM 927 O O . GLU A 1 114 ? -11.134 0.566 1.469 1.00 92.12 114 GLU A O 1
ATOM 932 N N . SER A 1 115 ? -9.198 -0.492 1.380 1.00 92.25 115 SER A N 1
ATOM 933 C CA . SER A 1 115 ? -8.426 0.743 1.207 1.00 92.25 115 SER A CA 1
ATOM 934 C C . SER A 1 115 ? -7.511 0.650 -0.013 1.00 92.25 115 SER A C 1
ATOM 936 O O . SER A 1 115 ? -7.758 -0.138 -0.926 1.00 92.25 115 SER A O 1
ATOM 938 N N . SER A 1 116 ? -6.478 1.482 -0.079 1.00 92.38 116 SER A N 1
ATOM 939 C CA . SER A 1 116 ? -5.661 1.608 -1.285 1.00 92.38 116 SER A CA 1
ATOM 940 C C . SER A 1 116 ? -4.652 0.467 -1.434 1.00 92.38 116 SER A C 1
ATOM 942 O O . SER A 1 116 ? -3.892 0.162 -0.514 1.00 92.38 116 SER A O 1
ATOM 944 N N . ILE A 1 117 ? -4.579 -0.105 -2.635 1.00 94.56 117 ILE A N 1
ATOM 945 C CA . ILE A 1 117 ? -3.465 -0.949 -3.075 1.00 94.56 117 ILE A CA 1
ATOM 946 C C . ILE A 1 117 ? -2.658 -0.150 -4.092 1.00 94.56 117 ILE A C 1
ATOM 948 O O . ILE A 1 117 ? -3.224 0.412 -5.030 1.00 94.56 117 ILE A O 1
ATOM 952 N N . SER A 1 118 ? -1.343 -0.105 -3.913 1.00 94.94 118 SER A N 1
ATOM 953 C CA . SER A 1 118 ? -0.431 0.519 -4.864 1.00 94.94 118 SER A CA 1
ATOM 954 C C . SER A 1 118 ? 0.547 -0.508 -5.405 1.00 94.94 118 SER A C 1
ATOM 956 O O . SER A 1 118 ? 1.063 -1.327 -4.652 1.00 94.94 118 SER A O 1
ATOM 958 N N . LEU A 1 119 ? 0.828 -0.461 -6.705 1.00 95.50 119 LEU A N 1
ATOM 959 C CA . LEU A 1 119 ? 1.749 -1.398 -7.364 1.00 95.50 119 LEU A CA 1
ATOM 960 C C . LEU A 1 119 ? 3.169 -0.835 -7.508 1.00 95.50 119 LEU A C 1
ATOM 962 O O . LEU A 1 119 ? 3.983 -1.342 -8.283 1.00 95.50 119 LEU A O 1
ATOM 966 N N . ASN A 1 120 ? 3.442 0.256 -6.787 1.00 91.56 120 ASN A N 1
ATOM 967 C CA . ASN A 1 120 ? 4.714 0.954 -6.792 1.00 91.56 120 ASN A CA 1
ATOM 968 C C . ASN A 1 120 ? 5.508 0.726 -5.497 1.00 91.56 120 ASN A C 1
ATOM 970 O O . ASN A 1 120 ? 4.974 0.511 -4.411 1.00 91.56 120 ASN A O 1
ATOM 974 N N . GLY A 1 121 ? 6.820 0.828 -5.642 1.00 89.94 121 GLY A N 1
ATOM 975 C CA . GLY A 1 121 ? 7.801 0.858 -4.570 1.00 89.94 121 GLY A CA 1
ATOM 976 C C . GLY A 1 121 ? 9.046 1.534 -5.116 1.00 89.94 121 GLY A C 1
ATOM 977 O O . GLY A 1 121 ? 9.090 2.757 -5.236 1.00 89.94 121 GLY A O 1
ATOM 978 N N . TYR A 1 122 ? 10.018 0.732 -5.547 1.00 91.25 122 TYR A N 1
ATOM 979 C CA . TYR A 1 122 ? 11.182 1.220 -6.289 1.00 91.25 122 TYR A CA 1
ATOM 980 C C . TYR A 1 122 ? 11.172 0.817 -7.775 1.00 91.25 122 TYR A C 1
ATOM 982 O O . TYR A 1 122 ? 12.168 0.995 -8.481 1.00 91.25 122 TYR A O 1
ATOM 990 N N . ASN A 1 123 ? 10.038 0.310 -8.253 1.00 92.50 123 ASN A N 1
ATOM 991 C CA . ASN A 1 123 ? 9.798 -0.143 -9.616 1.00 92.50 123 ASN A CA 1
ATOM 992 C C . ASN A 1 123 ? 9.020 0.877 -10.460 1.00 92.50 123 ASN A C 1
ATOM 994 O O . ASN A 1 123 ? 8.409 1.808 -9.938 1.00 92.50 123 ASN A O 1
ATOM 998 N N . GLU A 1 124 ? 9.027 0.673 -11.778 1.00 93.38 124 GLU A N 1
ATOM 999 C CA . GLU A 1 124 ? 8.051 1.269 -12.698 1.00 93.38 124 GLU A CA 1
ATOM 1000 C C . GLU A 1 124 ? 6.953 0.221 -12.978 1.00 93.38 124 GLU A C 1
ATOM 1002 O O . GLU A 1 124 ? 7.218 -0.742 -13.706 1.00 93.38 124 GLU A O 1
ATOM 1007 N N . PRO A 1 125 ? 5.740 0.359 -12.405 1.00 93.81 125 PRO A N 1
ATOM 1008 C CA . PRO A 1 125 ? 4.703 -0.674 -12.476 1.00 93.81 125 PRO A CA 1
ATOM 1009 C C . PRO A 1 125 ? 4.260 -0.995 -13.905 1.00 93.81 125 PRO A C 1
ATOM 1011 O O . PRO A 1 125 ? 3.933 -2.138 -14.210 1.00 93.81 125 PRO A O 1
ATOM 1014 N N . LEU A 1 126 ? 4.295 -0.011 -14.810 1.00 93.69 126 LEU A N 1
ATOM 1015 C CA . LEU A 1 126 ? 3.867 -0.199 -16.201 1.00 93.69 126 LEU A CA 1
ATOM 1016 C C . LEU A 1 126 ? 4.841 -1.043 -17.040 1.00 93.69 126 LEU A C 1
ATOM 1018 O O . LEU A 1 126 ? 4.533 -1.364 -18.186 1.00 93.69 126 LEU A O 1
ATOM 1022 N N . LEU A 1 127 ? 6.007 -1.402 -16.494 1.00 91.75 127 LEU A N 1
ATOM 1023 C CA . LEU A 1 127 ? 6.957 -2.316 -17.138 1.00 91.75 127 LEU A CA 1
ATOM 1024 C C . LEU A 1 127 ? 6.738 -3.780 -16.753 1.00 91.75 127 LEU A C 1
ATOM 1026 O O . LEU A 1 127 ? 7.408 -4.651 -17.305 1.00 91.75 127 LEU A O 1
ATOM 1030 N N . ASP A 1 128 ? 5.827 -4.059 -15.822 1.00 91.94 128 ASP A N 1
ATOM 1031 C CA . ASP A 1 128 ? 5.386 -5.419 -15.549 1.00 91.94 128 ASP A CA 1
ATOM 1032 C C . ASP A 1 128 ? 4.496 -5.911 -16.708 1.00 91.94 128 ASP A C 1
ATOM 1034 O O . ASP A 1 128 ? 3.417 -5.353 -16.931 1.00 91.94 128 ASP A O 1
ATOM 1038 N N . PRO A 1 129 ? 4.901 -6.954 -17.460 1.00 90.69 129 PRO A N 1
ATOM 1039 C CA . PRO A 1 129 ? 4.104 -7.471 -18.572 1.00 90.69 129 PRO A CA 1
ATOM 1040 C C . PRO A 1 129 ? 2.733 -8.003 -18.127 1.00 90.69 129 PRO A C 1
ATOM 1042 O O . PRO A 1 129 ? 1.800 -8.047 -18.930 1.00 90.69 129 PRO A O 1
ATOM 1045 N N . ASN A 1 130 ? 2.587 -8.363 -16.849 1.00 90.62 130 ASN A N 1
ATOM 1046 C CA . ASN A 1 130 ? 1.355 -8.888 -16.274 1.00 90.62 130 ASN A CA 1
ATOM 1047 C C . ASN A 1 130 ? 0.514 -7.810 -15.575 1.00 90.62 130 ASN A C 1
ATOM 1049 O O . ASN A 1 130 ? -0.533 -8.137 -15.015 1.00 90.62 130 ASN A O 1
ATOM 1053 N N . ILE A 1 131 ? 0.889 -6.523 -15.652 1.00 91.94 131 ILE A N 1
ATOM 1054 C CA . ILE A 1 131 ? 0.171 -5.421 -14.982 1.00 91.94 131 ILE A CA 1
ATOM 1055 C C . ILE A 1 131 ? -1.332 -5.427 -15.277 1.00 91.94 131 ILE A C 1
ATOM 1057 O O . ILE A 1 131 ? -2.153 -5.235 -14.384 1.00 91.94 131 ILE A O 1
ATOM 1061 N N . SER A 1 132 ? -1.709 -5.722 -16.524 1.00 92.12 132 SER A N 1
ATOM 1062 C CA . SER A 1 132 ? -3.115 -5.783 -16.927 1.00 92.12 132 SER A CA 1
ATOM 1063 C C . SER A 1 132 ? -3.884 -6.919 -16.249 1.00 92.12 132 SER A C 1
ATOM 1065 O O . SER A 1 132 ? -5.074 -6.765 -15.998 1.00 92.12 132 SER A O 1
ATOM 1067 N N . MET A 1 133 ? -3.226 -8.038 -15.929 1.00 90.75 133 MET A N 1
ATOM 1068 C CA . MET A 1 133 ? -3.825 -9.140 -15.174 1.00 90.75 133 MET A CA 1
ATOM 1069 C C . MET A 1 133 ? -3.971 -8.771 -13.696 1.00 90.75 133 MET A C 1
ATOM 1071 O O . MET A 1 133 ? -4.979 -9.109 -13.088 1.00 90.75 133 MET A O 1
ATOM 1075 N N . HIS A 1 134 ? -3.011 -8.026 -13.141 1.00 90.25 134 HIS A N 1
ATOM 1076 C CA . HIS A 1 134 ? -3.028 -7.582 -11.745 1.00 90.25 134 HIS A CA 1
ATOM 1077 C C . HIS A 1 134 ? -4.162 -6.596 -11.419 1.00 90.25 134 HIS A C 1
ATOM 1079 O O . HIS A 1 134 ? -4.637 -6.580 -10.287 1.00 90.25 134 HIS A O 1
ATOM 1085 N N . ILE A 1 135 ? -4.608 -5.790 -12.390 1.00 89.75 135 ILE A N 1
ATOM 1086 C CA . ILE A 1 135 ? -5.629 -4.743 -12.179 1.00 89.75 135 ILE A CA 1
ATOM 1087 C C . ILE A 1 135 ? -7.048 -5.131 -12.615 1.00 89.75 135 ILE A C 1
ATOM 1089 O O . ILE A 1 135 ? -7.991 -4.424 -12.282 1.00 89.75 135 ILE A O 1
ATOM 1093 N N . LYS A 1 136 ? -7.216 -6.209 -13.391 1.00 83.44 136 LYS A N 1
ATOM 1094 C CA . LYS A 1 136 ? -8.497 -6.593 -14.019 1.00 83.44 136 LYS A CA 1
ATOM 1095 C C . LYS A 1 136 ? -9.468 -7.354 -13.099 1.00 83.44 136 LYS A C 1
ATOM 1097 O O . LYS A 1 136 ? -10.368 -8.001 -13.624 1.00 83.44 136 LYS A O 1
ATOM 1102 N N . GLY A 1 137 ? -9.258 -7.299 -11.782 1.00 58.97 137 GLY A N 1
ATOM 1103 C CA . GLY A 1 137 ? -10.076 -7.992 -10.777 1.00 58.97 137 GLY A CA 1
ATOM 1104 C C . GLY A 1 137 ? -11.576 -7.831 -10.990 1.00 58.97 137 GLY A C 1
ATOM 1105 O O . GLY A 1 137 ? -12.011 -6.682 -11.224 1.00 58.97 137 GLY A O 1
#

Radius of gyration: 18.3 Å; chains: 1; bounding box: 38×50×44 Å

Sequence (137 aa):
MSLINEYEILSRSNDIPLAKTAGRFFFEKLLSSFELSSNKEDILALFRDISNKEYQRLLFAKFIGIVNIETSGFCNRKCSYCPVGLHGRHDRSLFMKSEIFNIILENLRLLGFESSISLNGYNEPLLDPNISMHIKG

pLDDT: mean 87.64, std 8.77, range [48.56, 96.94]

Foldseek 3Di:
DDDPDPVNVVLQDPPAFLLARDPVCNVVNVVVVCVVVPCVVLVVCVVDDDPDPVSVLVSCQRHHNEAEAAQFQDAPDLDPPAPCNVVPSHPRVGGDDVVVLVVVVVVCVVSVPDHYYHNDDSYDLVSPPCSCVSPVD

Organism: NCBI:txid216